Protein AF-A0A7W0Z9R0-F1 (afdb_monomer_lite)

Sequence (95 aa):
MTAQITIKARDLDTDTKRVATIEVAPAWEPEEQRLQLARLVEEHHPGARLRSFADGAATFLDREHLIVASYSTLPPRPRAAKVLETSAQEPLFAR

Secondary structure (DSSP, 8-state):
--EEEEEEEEETTT--EEEEEEEE----SHHHHHHHHHHHHHHHSTTPEEEEEETTEEEEE-SSEEEEEEEEEPP--------------------

Structure (mmCIF, N/CA/C/O backbone):
data_AF-A0A7W0Z9R0-F1
#
_entry.id   AF-A0A7W0Z9R0-F1
#
loop_
_atom_site.group_PDB
_atom_site.id
_atom_site.type_symbol
_atom_site.label_atom_id
_atom_site.label_alt_id
_atom_site.label_comp_id
_atom_site.label_asym_id
_atom_site.label_entity_id
_atom_site.label_seq_id
_atom_site.pdbx_PDB_ins_code
_atom_site.Cartn_x
_atom_site.Cartn_y
_atom_site.Cartn_z
_atom_site.occupancy
_atom_site.B_iso_or_equiv
_atom_site.auth_seq_id
_atom_site.auth_comp_id
_atom_site.auth_asym_id
_atom_site.auth_atom_id
_atom_site.pdbx_PDB_model_num
ATOM 1 N N . MET A 1 1 ? 2.901 2.843 -20.898 1.00 64.56 1 MET A N 1
ATOM 2 C CA . MET A 1 1 ? 2.255 1.889 -19.973 1.00 64.56 1 MET A CA 1
ATOM 3 C C . MET A 1 1 ? 1.993 2.631 -18.681 1.00 64.56 1 MET A C 1
ATOM 5 O O . MET A 1 1 ? 2.864 3.391 -18.277 1.00 64.56 1 MET A O 1
ATOM 9 N N . THR A 1 2 ? 0.811 2.481 -18.094 1.00 82.25 2 THR A N 1
ATOM 10 C CA . THR A 1 2 ? 0.469 3.066 -16.792 1.00 82.25 2 THR A CA 1
ATOM 11 C C . THR A 1 2 ? 0.247 1.936 -15.801 1.00 82.25 2 THR A C 1
ATOM 13 O O . THR A 1 2 ? -0.215 0.854 -16.169 1.00 82.25 2 THR A O 1
ATOM 16 N N . ALA A 1 3 ? 0.627 2.171 -14.556 1.00 90.19 3 ALA A N 1
ATOM 17 C CA . ALA A 1 3 ? 0.315 1.281 -13.457 1.00 90.19 3 ALA A CA 1
ATOM 18 C C . ALA A 1 3 ? -0.693 1.960 -12.535 1.00 90.19 3 ALA A C 1
ATOM 20 O O . ALA A 1 3 ? -0.956 3.159 -12.632 1.00 90.19 3 ALA A O 1
ATOM 21 N N . GLN A 1 4 ? -1.285 1.170 -11.661 1.00 94.81 4 GLN A N 1
ATOM 22 C CA . GLN A 1 4 ? -2.308 1.607 -10.740 1.00 94.81 4 GLN A CA 1
ATOM 23 C C . GLN A 1 4 ? -1.951 1.115 -9.346 1.00 94.81 4 GLN A C 1
ATOM 25 O O . GLN A 1 4 ? -1.622 -0.054 -9.157 1.00 94.81 4 GLN A O 1
ATOM 30 N N . ILE A 1 5 ? -2.033 2.008 -8.369 1.00 95.56 5 ILE A N 1
ATOM 31 C CA . ILE A 1 5 ? -1.936 1.662 -6.958 1.00 95.56 5 ILE A CA 1
ATOM 32 C C . ILE A 1 5 ? -3.326 1.778 -6.350 1.00 95.56 5 ILE A C 1
ATOM 34 O O . ILE A 1 5 ? -3.982 2.811 -6.461 1.00 95.56 5 ILE A O 1
ATOM 38 N N . THR A 1 6 ? -3.779 0.708 -5.704 1.00 96.75 6 THR A N 1
ATOM 39 C CA . THR A 1 6 ? -5.024 0.705 -4.932 1.00 96.75 6 THR A CA 1
ATOM 40 C C . THR A 1 6 ? -4.697 0.674 -3.450 1.00 96.75 6 THR A C 1
ATOM 42 O O . THR A 1 6 ? -4.069 -0.278 -2.990 1.00 96.75 6 THR A O 1
ATOM 45 N N . ILE A 1 7 ? -5.156 1.682 -2.711 1.00 97.12 7 ILE A N 1
ATOM 46 C CA . ILE A 1 7 ? -5.040 1.802 -1.257 1.00 97.12 7 ILE A CA 1
ATOM 47 C C . ILE A 1 7 ? -6.401 1.476 -0.648 1.00 97.12 7 ILE A C 1
ATOM 49 O O . ILE A 1 7 ? -7.396 2.142 -0.928 1.00 97.12 7 ILE A O 1
ATOM 53 N N . LYS A 1 8 ? -6.454 0.438 0.180 1.00 97.69 8 LYS A N 1
ATOM 54 C CA . LYS A 1 8 ? -7.635 0.036 0.945 1.00 97.69 8 LYS A CA 1
ATOM 55 C C . LYS A 1 8 ? -7.352 0.291 2.414 1.00 97.69 8 LYS A C 1
ATOM 57 O O . LYS A 1 8 ? -6.473 -0.356 2.970 1.00 97.69 8 LYS A O 1
ATOM 62 N N . ALA A 1 9 ? -8.096 1.190 3.036 1.00 97.25 9 ALA A N 1
ATOM 63 C CA . ALA A 1 9 ? -8.022 1.446 4.467 1.00 97.25 9 ALA A CA 1
ATOM 64 C C . ALA A 1 9 ? -9.274 0.901 5.152 1.00 97.25 9 ALA A C 1
ATOM 66 O O . ALA A 1 9 ? -10.392 1.121 4.682 1.00 97.25 9 ALA A O 1
ATOM 67 N N . ARG A 1 10 ? -9.086 0.180 6.252 1.00 97.88 10 ARG A N 1
ATOM 68 C CA . ARG A 1 10 ? -10.147 -0.297 7.135 1.00 97.88 10 ARG A CA 1
ATOM 69 C C . ARG A 1 10 ? -9.957 0.354 8.492 1.00 97.88 10 ARG A C 1
ATOM 71 O O . ARG A 1 10 ? -8.921 0.141 9.115 1.00 97.88 10 ARG A O 1
ATOM 78 N N . ASP A 1 11 ? -10.957 1.106 8.915 1.00 96.50 11 ASP A N 1
ATOM 79 C CA . ASP A 1 11 ? -11.065 1.640 10.266 1.00 96.50 11 ASP A CA 1
ATOM 80 C C . ASP A 1 11 ? -11.217 0.481 11.266 1.00 96.50 11 ASP A C 1
ATOM 82 O O . ASP A 1 11 ? -11.999 -0.449 11.045 1.00 96.50 11 ASP A O 1
ATOM 86 N N . LEU A 1 12 ? -10.399 0.489 12.315 1.00 95.69 12 LEU A N 1
ATOM 87 C CA . LEU A 1 12 ? -10.292 -0.603 13.280 1.00 95.69 12 LEU A CA 1
ATOM 88 C C . LEU A 1 12 ? -11.396 -0.585 14.342 1.00 95.69 12 LEU A C 1
ATOM 90 O O . LEU A 1 12 ? -11.616 -1.616 14.974 1.00 95.69 12 LEU A O 1
ATOM 94 N N . ASP A 1 13 ? -12.078 0.545 14.528 1.00 95.88 13 ASP A N 1
ATOM 95 C CA . ASP A 1 13 ? -13.141 0.711 15.524 1.00 95.88 13 ASP A CA 1
ATOM 96 C C . ASP A 1 13 ? -14.523 0.446 14.909 1.00 95.88 13 ASP A C 1
ATOM 98 O O . ASP A 1 13 ? -15.326 -0.330 15.423 1.00 95.88 13 ASP A O 1
ATOM 102 N N . THR A 1 14 ? -14.772 1.034 13.739 1.00 95.75 14 THR A N 1
ATOM 103 C 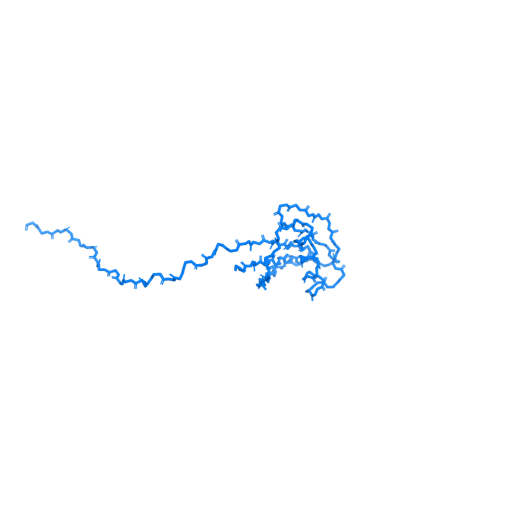CA . THR A 1 14 ? -16.081 1.039 13.065 1.00 95.75 14 THR A CA 1
ATOM 104 C C . THR A 1 14 ? -16.212 0.011 11.945 1.00 95.75 14 THR A C 1
ATOM 106 O O . THR A 1 14 ? -17.285 -0.132 11.362 1.00 95.75 14 THR A O 1
ATOM 109 N N . ASP A 1 15 ? -15.122 -0.673 11.591 1.00 94.44 15 ASP A N 1
ATOM 110 C CA . ASP A 1 15 ? -15.013 -1.546 10.414 1.00 94.44 15 ASP A CA 1
ATOM 111 C C . ASP A 1 15 ? -15.202 -0.841 9.057 1.00 94.44 15 ASP A C 1
ATOM 113 O O . ASP A 1 15 ? -15.241 -1.488 8.005 1.00 94.44 15 ASP A O 1
ATOM 117 N N . THR A 1 16 ? -15.300 0.490 9.042 1.00 96.56 16 THR A N 1
ATOM 118 C CA . THR A 1 16 ? -15.549 1.257 7.818 1.00 96.56 16 THR A CA 1
ATOM 119 C C . THR A 1 16 ? -14.395 1.094 6.831 1.00 96.56 16 THR A C 1
ATOM 121 O O . THR A 1 16 ? -13.226 1.260 7.178 1.00 96.56 16 THR A O 1
ATOM 124 N N . LYS A 1 17 ? -14.711 0.806 5.563 1.00 96.50 17 LYS A N 1
ATOM 125 C CA . LYS A 1 17 ? -13.715 0.601 4.499 1.00 96.50 17 LYS A CA 1
ATOM 126 C C . LYS A 1 17 ? -13.699 1.777 3.534 1.00 96.50 17 LYS A C 1
ATOM 128 O O . LYS A 1 17 ? -14.743 2.199 3.044 1.00 96.50 17 LYS A O 1
ATOM 133 N N . ARG A 1 18 ? -12.503 2.263 3.210 1.00 95.19 18 ARG A N 1
ATOM 134 C CA . ARG A 1 18 ? -12.251 3.270 2.174 1.00 95.19 18 ARG A CA 1
ATOM 135 C C . ARG A 1 18 ? -11.292 2.710 1.139 1.00 95.19 18 ARG A C 1
ATOM 137 O O . ARG A 1 18 ? -10.347 2.001 1.478 1.00 95.19 18 ARG A O 1
ATOM 144 N N . VAL A 1 19 ? -11.548 3.023 -0.126 1.00 95.94 19 VAL A N 1
ATOM 145 C CA . VAL A 1 19 ? -10.714 2.590 -1.246 1.00 95.94 19 VAL A CA 1
ATOM 146 C C . VAL A 1 19 ? -10.367 3.807 -2.085 1.00 95.94 19 VAL A C 1
ATOM 148 O O . VAL A 1 19 ? -11.257 4.548 -2.495 1.00 95.94 19 VAL A O 1
ATOM 151 N N . ALA A 1 20 ? -9.078 3.995 -2.331 1.00 94.62 20 ALA A N 1
ATOM 152 C CA . ALA A 1 20 ? -8.550 4.987 -3.248 1.00 94.62 20 ALA A CA 1
ATOM 153 C C . ALA A 1 20 ? -7.716 4.284 -4.316 1.00 94.62 20 ALA A C 1
ATOM 155 O O . ALA A 1 20 ? -7.023 3.302 -4.042 1.00 94.62 20 ALA A O 1
ATOM 156 N N . THR A 1 21 ? -7.782 4.795 -5.537 1.00 95.06 21 THR A N 1
ATOM 157 C CA . THR A 1 21 ? -7.091 4.208 -6.676 1.00 95.06 21 THR A CA 1
ATOM 158 C C . THR A 1 21 ? -6.394 5.311 -7.452 1.00 95.06 21 THR A C 1
ATOM 160 O O . THR A 1 21 ? -7.021 6.300 -7.821 1.00 95.06 21 THR A O 1
ATOM 163 N N . ILE A 1 22 ? -5.091 5.145 -7.665 1.00 93.88 22 ILE A N 1
ATOM 164 C CA . ILE A 1 22 ? -4.190 6.198 -8.131 1.00 93.88 22 ILE A CA 1
ATOM 165 C C . ILE A 1 22 ? -3.409 5.665 -9.328 1.00 93.88 22 ILE A C 1
ATOM 167 O O . ILE A 1 22 ? -2.807 4.593 -9.255 1.00 93.88 22 ILE A O 1
ATOM 171 N N . GLU A 1 23 ? -3.429 6.397 -10.438 1.00 93.88 23 GLU A N 1
ATOM 172 C CA . GLU A 1 23 ? -2.595 6.084 -11.599 1.00 93.88 23 GLU A CA 1
ATOM 173 C C . GLU A 1 23 ? -1.166 6.577 -11.360 1.00 93.88 23 GLU A C 1
ATOM 175 O O . GLU A 1 23 ? -0.946 7.716 -10.951 1.00 93.88 23 GLU A O 1
ATOM 180 N N . VAL A 1 24 ? -0.188 5.712 -11.623 1.00 90.94 24 VAL A N 1
ATOM 181 C CA . VAL A 1 24 ? 1.233 5.988 -11.407 1.00 90.94 24 VAL A CA 1
ATOM 182 C C . VAL A 1 24 ? 2.082 5.527 -12.584 1.00 90.94 24 VAL A C 1
ATOM 184 O O . VAL A 1 24 ? 1.673 4.715 -13.423 1.00 90.94 24 VAL A O 1
ATOM 187 N N . ALA A 1 25 ? 3.306 6.046 -12.633 1.00 91.12 25 ALA A N 1
ATOM 188 C CA . ALA A 1 25 ? 4.327 5.506 -13.513 1.00 91.12 25 ALA A CA 1
ATOM 189 C C . ALA A 1 25 ? 4.676 4.062 -13.093 1.00 91.12 25 ALA A C 1
ATOM 191 O O . ALA A 1 25 ? 4.788 3.800 -11.890 1.00 91.12 25 ALA A O 1
ATOM 192 N N . PRO A 1 26 ? 4.857 3.141 -14.059 1.00 89.81 26 PRO A N 1
ATOM 193 C CA . PRO A 1 26 ? 5.229 1.761 -13.777 1.00 89.81 26 PRO A CA 1
ATOM 194 C C . PRO A 1 26 ? 6.585 1.683 -13.056 1.00 89.81 26 PRO A C 1
ATOM 196 O O . PRO A 1 26 ? 7.546 2.317 -13.486 1.00 89.81 26 PRO A O 1
ATOM 199 N N . ALA A 1 27 ? 6.640 0.884 -11.995 1.00 88.62 27 ALA A N 1
ATOM 200 C CA . ALA A 1 27 ? 7.828 0.488 -11.252 1.00 88.62 27 ALA A CA 1
ATOM 201 C C . ALA A 1 27 ? 8.062 -1.004 -11.501 1.00 88.62 27 ALA A C 1
ATOM 203 O O . ALA A 1 27 ? 7.171 -1.831 -11.264 1.00 88.62 27 ALA A O 1
ATOM 204 N N . TRP A 1 28 ? 9.236 -1.329 -12.033 1.00 85.56 28 TRP A N 1
ATOM 205 C CA . TRP A 1 28 ? 9.555 -2.682 -12.499 1.00 85.56 28 TRP A CA 1
ATOM 206 C C . TRP A 1 28 ? 10.245 -3.499 -11.415 1.00 85.56 28 TRP A C 1
ATOM 208 O O . TRP A 1 28 ? 10.036 -4.708 -11.340 1.00 85.56 28 TRP A O 1
ATOM 218 N N . GLU A 1 29 ? 10.979 -2.824 -10.532 1.00 91.81 29 GLU A N 1
ATOM 219 C CA . GLU A 1 29 ? 11.675 -3.457 -9.422 1.00 91.81 29 GLU A CA 1
ATOM 220 C C . GLU A 1 29 ? 10.809 -3.473 -8.148 1.00 91.81 29 GLU A C 1
ATOM 222 O O . GLU A 1 29 ? 10.143 -2.479 -7.829 1.00 91.81 29 GLU A O 1
ATOM 227 N N . PRO A 1 30 ? 10.834 -4.561 -7.354 1.00 91.50 30 PRO A N 1
ATOM 228 C CA . PRO A 1 30 ? 10.079 -4.641 -6.102 1.00 91.50 30 PRO A CA 1
ATOM 229 C C . PRO A 1 30 ? 10.416 -3.5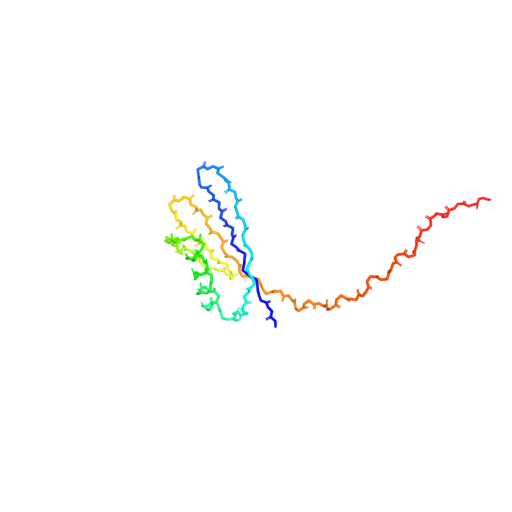26 -5.103 1.00 91.50 30 PRO A C 1
ATOM 231 O O . PRO A 1 30 ? 9.542 -3.057 -4.375 1.00 91.50 30 PRO A O 1
ATOM 234 N N . GLU A 1 31 ? 11.673 -3.077 -5.060 1.00 94.44 31 GLU A N 1
ATOM 235 C CA . GLU A 1 31 ? 12.094 -1.976 -4.189 1.00 94.44 31 GLU A CA 1
ATOM 236 C C . GLU A 1 31 ? 11.453 -0.645 -4.603 1.00 94.44 31 GLU A C 1
ATOM 238 O O . GLU A 1 31 ? 10.932 0.083 -3.755 1.00 94.44 31 GLU A O 1
ATOM 243 N N . GLU A 1 32 ? 11.404 -0.359 -5.905 1.00 93.88 32 GLU A N 1
ATOM 244 C CA . GLU A 1 32 ? 10.738 0.829 -6.443 1.00 93.88 32 GLU A CA 1
ATOM 245 C C . GLU A 1 32 ? 9.236 0.802 -6.149 1.00 93.88 32 GLU A C 1
ATOM 247 O O . GLU A 1 32 ? 8.673 1.804 -5.702 1.00 93.88 32 GLU A O 1
ATOM 252 N N . GLN A 1 33 ? 8.591 -0.355 -6.334 1.00 94.50 33 GLN A N 1
ATOM 253 C CA . GLN A 1 33 ? 7.181 -0.542 -5.991 1.00 94.50 33 GLN A CA 1
ATOM 254 C C . GLN A 1 33 ? 6.944 -0.276 -4.506 1.00 94.50 33 GLN A C 1
ATOM 256 O O . GLN A 1 33 ? 6.051 0.491 -4.147 1.00 94.50 33 GLN A O 1
ATOM 261 N N . ARG A 1 34 ? 7.772 -0.850 -3.627 1.00 96.19 34 ARG A N 1
ATOM 262 C CA . ARG A 1 34 ? 7.685 -0.628 -2.181 1.00 96.19 34 ARG A CA 1
ATOM 263 C C . ARG A 1 34 ? 7.818 0.854 -1.825 1.00 96.19 34 ARG A C 1
ATOM 265 O O . ARG A 1 34 ? 7.044 1.343 -1.002 1.00 96.19 34 ARG A O 1
ATOM 272 N N . LEU A 1 35 ? 8.777 1.563 -2.422 1.00 96.06 35 LEU A N 1
ATOM 273 C CA . LEU A 1 35 ? 8.984 2.995 -2.190 1.00 96.06 35 LEU A CA 1
ATOM 274 C C . LEU A 1 35 ? 7.788 3.827 -2.669 1.00 96.06 35 LEU A C 1
ATOM 276 O O . LEU A 1 35 ? 7.338 4.715 -1.945 1.00 96.06 35 LEU A O 1
ATOM 280 N N . GLN A 1 36 ? 7.234 3.518 -3.844 1.00 95.38 36 GLN A N 1
ATOM 281 C CA . GLN A 1 36 ? 6.036 4.187 -4.355 1.00 95.38 36 GLN A CA 1
ATOM 282 C C . GLN A 1 36 ? 4.813 3.947 -3.459 1.00 95.38 36 G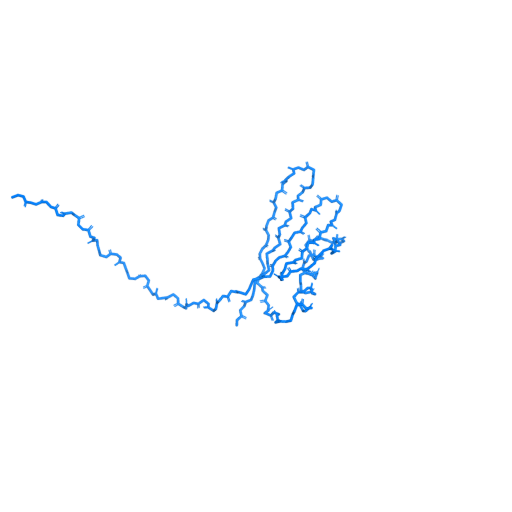LN A C 1
ATOM 284 O O . GLN A 1 36 ? 4.111 4.902 -3.126 1.00 95.38 36 GLN A O 1
ATOM 289 N N . LEU A 1 37 ? 4.580 2.702 -3.022 1.00 96.19 37 LEU A N 1
ATOM 290 C CA . LEU A 1 37 ? 3.489 2.369 -2.099 1.00 96.19 37 LEU A CA 1
ATOM 291 C C . LEU A 1 37 ? 3.643 3.115 -0.769 1.00 96.19 37 LEU A C 1
ATOM 293 O O . LEU A 1 37 ? 2.674 3.691 -0.284 1.00 96.19 37 LEU A O 1
ATOM 297 N N . ALA A 1 38 ? 4.850 3.141 -0.195 1.00 96.81 38 ALA A N 1
ATOM 298 C CA . ALA A 1 38 ? 5.109 3.837 1.063 1.00 96.81 38 ALA A CA 1
ATOM 299 C C . ALA A 1 38 ? 4.880 5.348 0.950 1.00 96.81 38 ALA A C 1
ATOM 301 O O . ALA A 1 38 ? 4.253 5.933 1.828 1.00 96.81 38 ALA A O 1
ATOM 302 N N . ARG A 1 39 ? 5.332 5.970 -0.146 1.00 96.50 39 ARG A N 1
ATOM 303 C CA . ARG A 1 39 ? 5.122 7.400 -0.387 1.00 96.50 39 ARG A CA 1
ATOM 304 C C . ARG A 1 39 ? 3.639 7.753 -0.488 1.00 96.50 39 ARG A C 1
ATOM 306 O O . ARG A 1 39 ? 3.201 8.682 0.177 1.00 96.50 39 ARG A O 1
ATOM 313 N N . LEU A 1 40 ? 2.872 7.014 -1.291 1.00 96.12 40 LEU A N 1
ATOM 314 C CA . LEU A 1 40 ? 1.442 7.293 -1.446 1.00 96.12 40 LEU A CA 1
ATOM 315 C C . LEU A 1 40 ? 0.668 7.037 -0.154 1.00 96.12 40 LEU A C 1
ATOM 317 O O . LEU A 1 40 ? -0.252 7.780 0.172 1.00 96.12 40 LEU A O 1
ATOM 321 N N . VAL A 1 41 ? 1.027 6.001 0.605 1.00 96.69 41 VAL A N 1
ATOM 322 C CA . VAL A 1 41 ? 0.383 5.768 1.898 1.00 96.69 41 VAL A CA 1
ATOM 323 C C . VAL A 1 41 ? 0.700 6.890 2.881 1.00 96.69 41 VAL A C 1
ATOM 325 O O . VAL A 1 41 ? -0.222 7.330 3.549 1.00 96.69 41 VAL A O 1
ATOM 328 N N . GLU A 1 42 ? 1.925 7.417 2.926 1.00 96.00 42 GLU A N 1
ATOM 329 C CA . GLU A 1 42 ? 2.250 8.572 3.779 1.00 96.00 42 GLU A CA 1
ATOM 330 C C . GLU A 1 42 ? 1.445 9.829 3.392 1.00 96.00 42 GLU A C 1
ATOM 332 O O . GLU A 1 42 ? 1.006 10.573 4.264 1.00 96.00 42 GLU A O 1
ATOM 337 N N . GLU A 1 43 ? 1.187 10.045 2.097 1.00 94.69 43 GLU A N 1
ATOM 338 C CA . GLU A 1 43 ? 0.370 11.168 1.607 1.00 94.69 43 GLU A CA 1
ATOM 339 C C . GLU A 1 43 ? -1.117 11.048 2.013 1.00 94.69 43 GLU A C 1
ATOM 341 O O . GLU A 1 43 ? -1.772 12.061 2.257 1.00 94.69 43 GLU A O 1
ATOM 346 N N . HIS A 1 44 ? -1.657 9.826 2.112 1.00 92.06 44 HIS A N 1
ATOM 347 C CA . HIS A 1 44 ? -3.071 9.573 2.436 1.00 92.06 44 HIS A CA 1
ATOM 348 C C . HIS A 1 44 ? -3.339 9.241 3.916 1.00 92.06 44 HIS A C 1
ATOM 350 O O . HIS A 1 44 ? -4.432 9.503 4.419 1.00 92.06 44 HIS A O 1
ATOM 356 N N . HIS A 1 45 ? -2.364 8.647 4.595 1.00 92.62 45 HIS A N 1
ATOM 357 C CA . HIS A 1 45 ? -2.416 8.142 5.965 1.00 92.62 45 HIS A CA 1
ATOM 358 C C . HIS A 1 45 ? -1.090 8.476 6.673 1.00 92.62 45 HIS A C 1
ATOM 360 O O . HIS A 1 45 ? -0.246 7.594 6.869 1.00 92.62 45 HIS A O 1
ATOM 366 N N . PRO A 1 46 ? -0.875 9.755 7.033 1.00 93.50 46 PRO A N 1
ATOM 367 C CA . PRO A 1 46 ? 0.395 10.205 7.588 1.00 93.50 46 PRO A CA 1
ATOM 368 C C . PRO A 1 46 ? 0.726 9.463 8.886 1.00 93.50 46 PRO A C 1
ATOM 370 O O . PRO A 1 46 ? -0.102 9.348 9.793 1.00 93.50 46 PRO A O 1
ATOM 373 N N . GLY A 1 47 ? 1.956 8.956 8.981 1.00 91.94 47 GLY A N 1
ATOM 374 C CA . GLY A 1 47 ? 2.423 8.182 10.131 1.00 91.94 47 GLY A CA 1
ATOM 375 C C . GLY A 1 47 ? 2.044 6.695 10.127 1.00 91.94 47 GLY A C 1
ATOM 376 O O . GLY A 1 47 ? 2.395 5.988 11.082 1.00 91.94 47 GLY A O 1
ATOM 377 N N . ALA A 1 48 ? 1.384 6.193 9.079 1.00 96.50 48 ALA A N 1
ATOM 378 C CA . ALA A 1 48 ? 1.169 4.762 8.894 1.00 96.50 48 ALA A CA 1
ATOM 379 C C . ALA A 1 48 ? 2.501 4.036 8.661 1.00 96.50 48 ALA A C 1
ATOM 381 O O . ALA A 1 48 ? 3.304 4.383 7.796 1.00 96.50 48 ALA A O 1
ATOM 382 N N . ARG A 1 49 ? 2.757 2.981 9.438 1.00 96.69 49 ARG A N 1
ATOM 383 C CA . ARG A 1 49 ? 4.029 2.249 9.383 1.00 96.69 49 ARG A CA 1
ATOM 384 C C . ARG A 1 49 ? 3.904 0.991 8.548 1.00 96.69 49 ARG A C 1
ATOM 386 O O . ARG A 1 49 ? 3.015 0.175 8.787 1.00 96.69 49 ARG A O 1
ATOM 393 N N . LEU A 1 50 ? 4.851 0.797 7.633 1.00 97.50 50 LEU A N 1
ATOM 394 C CA . LEU A 1 50 ? 4.976 -0.432 6.855 1.00 97.50 50 LEU A CA 1
ATOM 395 C C . LEU A 1 50 ? 5.191 -1.636 7.786 1.00 97.50 50 LEU A C 1
ATOM 397 O O . LEU A 1 50 ? 6.067 -1.619 8.653 1.00 97.50 50 LEU A O 1
ATOM 401 N N . ARG A 1 51 ? 4.395 -2.688 7.596 1.00 97.69 51 ARG A N 1
ATOM 402 C CA . ARG A 1 51 ? 4.462 -3.944 8.359 1.00 97.69 51 ARG A CA 1
ATOM 403 C C . ARG A 1 51 ? 4.987 -5.099 7.528 1.00 97.69 51 ARG A C 1
ATOM 405 O O . ARG A 1 51 ? 5.789 -5.886 8.018 1.00 97.69 51 ARG A O 1
ATOM 412 N N . SER A 1 52 ? 4.539 -5.192 6.285 1.00 96.75 52 SER A N 1
ATOM 413 C CA . SER A 1 52 ? 4.966 -6.228 5.354 1.00 96.75 52 SER A CA 1
ATOM 414 C C . SER A 1 52 ? 4.883 -5.716 3.927 1.00 96.75 52 SER A C 1
ATOM 416 O O . SER A 1 52 ? 4.098 -4.820 3.622 1.00 96.75 52 SER A O 1
ATOM 418 N N . PHE A 1 53 ? 5.702 -6.302 3.061 1.00 96.19 53 PHE A N 1
ATOM 419 C CA . PHE A 1 53 ? 5.649 -6.107 1.622 1.00 96.19 53 PHE A CA 1
ATOM 420 C C . PHE A 1 53 ? 5.960 -7.438 0.939 1.00 96.19 53 PHE A C 1
ATOM 422 O O . PHE A 1 53 ? 6.980 -8.052 1.251 1.00 96.19 53 PHE A O 1
ATOM 429 N N . ALA A 1 54 ? 5.074 -7.878 0.054 1.00 92.50 54 ALA A N 1
ATOM 430 C CA . ALA A 1 54 ? 5.226 -9.084 -0.751 1.00 92.50 54 ALA A CA 1
ATOM 431 C C . ALA A 1 54 ? 4.354 -8.969 -2.006 1.00 92.50 54 ALA A C 1
ATOM 433 O O . ALA A 1 54 ? 3.277 -8.378 -1.951 1.00 92.50 54 ALA A O 1
ATOM 434 N N . ASP A 1 55 ? 4.827 -9.521 -3.125 1.00 91.56 55 ASP A N 1
ATOM 435 C CA . ASP A 1 55 ? 4.055 -9.651 -4.371 1.00 91.56 55 ASP A CA 1
ATOM 436 C C . ASP A 1 55 ? 3.409 -8.338 -4.858 1.00 91.56 55 ASP A C 1
ATOM 438 O O . ASP A 1 55 ? 2.263 -8.305 -5.304 1.00 91.56 55 ASP A O 1
ATOM 442 N N . GLY A 1 56 ? 4.132 -7.218 -4.729 1.00 92.06 56 GLY A N 1
ATOM 443 C CA . GLY A 1 56 ? 3.637 -5.898 -5.133 1.00 92.06 56 GLY A CA 1
ATOM 444 C C . GLY A 1 56 ? 2.547 -5.324 -4.219 1.00 92.06 56 GLY A C 1
ATOM 445 O O . GLY A 1 56 ? 1.935 -4.314 -4.559 1.00 92.06 56 GLY A O 1
ATOM 446 N N . ALA A 1 57 ? 2.297 -5.921 -3.053 1.00 95.19 57 ALA A N 1
ATOM 447 C CA . ALA A 1 57 ? 1.382 -5.412 -2.042 1.00 95.19 57 ALA A CA 1
ATOM 448 C C . ALA A 1 57 ? 2.113 -5.118 -0.728 1.00 95.19 57 ALA A C 1
ATOM 450 O O . ALA A 1 57 ? 2.981 -5.868 -0.287 1.00 95.19 57 ALA A O 1
ATOM 451 N N . ALA A 1 58 ? 1.741 -4.018 -0.084 1.00 97.44 58 ALA A N 1
ATOM 452 C CA . ALA A 1 58 ? 2.250 -3.595 1.207 1.00 97.44 58 ALA A C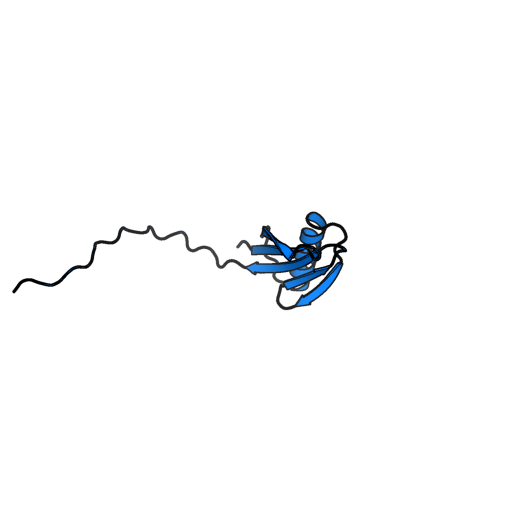A 1
ATOM 453 C C . ALA A 1 58 ? 1.107 -3.417 2.206 1.00 97.44 58 ALA A C 1
ATOM 455 O O . ALA A 1 58 ? 0.079 -2.808 1.902 1.00 97.44 58 ALA A O 1
ATOM 456 N N . THR A 1 59 ? 1.325 -3.905 3.422 1.00 97.88 59 THR A N 1
ATOM 457 C CA . THR A 1 59 ? 0.432 -3.671 4.556 1.00 97.88 59 THR A CA 1
ATOM 458 C C . THR A 1 59 ? 1.043 -2.612 5.455 1.00 97.88 59 THR A C 1
ATOM 460 O O . THR A 1 59 ? 2.202 -2.725 5.863 1.00 97.88 59 THR A O 1
ATOM 463 N N . PHE A 1 60 ? 0.246 -1.616 5.810 1.00 98.06 60 PHE A N 1
ATOM 464 C CA . PHE A 1 60 ? 0.590 -0.546 6.730 1.00 98.06 60 PHE A CA 1
ATOM 465 C C . PHE A 1 60 ? -0.407 -0.515 7.881 1.00 98.06 60 PHE A C 1
ATOM 467 O O . PHE A 1 60 ? -1.542 -0.983 7.771 1.00 98.06 60 PHE A O 1
ATOM 474 N N . LEU A 1 61 ? 0.043 0.025 9.004 1.00 97.56 61 LEU A N 1
ATOM 475 C CA . LEU A 1 61 ? -0.768 0.166 10.199 1.00 97.56 61 LEU A CA 1
ATOM 476 C C . LEU A 1 61 ? -0.522 1.546 10.801 1.00 97.56 61 LEU A C 1
ATOM 478 O O . LEU A 1 61 ? 0.629 1.898 11.081 1.00 97.56 61 LEU A O 1
ATOM 482 N N . ASP A 1 62 ? -1.594 2.298 11.013 1.00 94.62 62 ASP A N 1
ATOM 483 C CA . ASP A 1 62 ? -1.603 3.454 11.907 1.00 94.62 62 ASP A CA 1
ATOM 484 C C . ASP A 1 62 ? -2.432 3.136 13.170 1.00 94.62 62 ASP A C 1
ATOM 486 O O . ASP A 1 62 ? -2.703 1.969 13.461 1.00 94.62 62 ASP A O 1
ATOM 490 N N . ARG A 1 63 ? -2.746 4.144 13.993 1.00 93.12 63 ARG A N 1
ATOM 491 C CA . ARG A 1 63 ? -3.485 3.933 15.252 1.00 93.12 63 ARG A CA 1
ATOM 492 C C . ARG A 1 63 ? -4.942 3.525 15.038 1.00 93.12 63 ARG A C 1
ATOM 494 O O . ARG A 1 63 ? -5.501 2.872 15.911 1.00 93.12 63 ARG A O 1
ATOM 501 N N . GLU A 1 64 ? -5.532 3.920 13.920 1.00 95.38 64 GLU A N 1
ATOM 502 C CA . GLU A 1 64 ? -6.967 3.836 13.654 1.00 95.38 64 GLU A CA 1
ATOM 503 C C . GLU A 1 64 ? -7.273 2.944 12.444 1.00 95.38 64 GLU A C 1
ATOM 505 O O . GLU A 1 64 ? -8.390 2.450 12.322 1.00 95.38 64 GLU A O 1
ATOM 510 N N . HIS A 1 65 ? -6.293 2.673 11.576 1.00 97.12 65 HIS A N 1
ATOM 511 C CA . HIS A 1 65 ? -6.512 1.985 10.310 1.00 97.12 65 HIS A CA 1
ATOM 512 C C . HIS A 1 65 ? -5.520 0.851 10.049 1.00 97.12 65 HIS A C 1
ATOM 514 O O . HIS A 1 65 ? -4.300 0.992 10.185 1.00 97.12 65 HIS A O 1
ATOM 520 N N . LEU A 1 66 ? -6.060 -0.257 9.538 1.00 97.75 66 LEU A N 1
ATOM 521 C CA . LEU A 1 66 ? -5.308 -1.234 8.757 1.00 97.75 66 LEU A CA 1
ATOM 522 C C . LEU A 1 66 ? -5.366 -0.831 7.284 1.00 97.75 66 LEU A C 1
ATOM 524 O O . LEU A 1 66 ? -6.449 -0.750 6.702 1.00 97.75 66 LEU A O 1
ATOM 528 N N . ILE A 1 67 ? -4.206 -0.628 6.668 1.00 98.31 67 ILE A N 1
ATOM 529 C CA . ILE A 1 67 ? -4.098 -0.152 5.290 1.00 98.31 67 ILE A CA 1
ATOM 530 C C . ILE A 1 67 ? -3.394 -1.212 4.449 1.00 98.31 67 ILE A C 1
ATOM 532 O O . ILE A 1 67 ? -2.336 -1.715 4.813 1.00 98.31 67 ILE A O 1
ATOM 536 N N . VAL A 1 68 ? -3.963 -1.538 3.297 1.00 97.88 68 VAL A N 1
ATOM 537 C CA . VAL A 1 68 ? -3.352 -2.408 2.293 1.00 97.88 68 VAL A CA 1
ATOM 538 C C . VAL A 1 68 ? -3.223 -1.613 1.007 1.00 97.88 68 VAL A C 1
ATOM 540 O O . VAL A 1 68 ? -4.229 -1.230 0.412 1.00 97.88 68 VAL A O 1
ATOM 543 N N . ALA A 1 69 ? -1.992 -1.371 0.571 1.00 97.50 69 ALA A N 1
ATOM 544 C CA . ALA A 1 69 ? -1.702 -0.764 -0.719 1.00 97.50 69 ALA A CA 1
ATOM 545 C C . ALA A 1 69 ? -1.190 -1.839 -1.677 1.00 97.50 69 ALA A C 1
ATOM 547 O O . ALA A 1 69 ? -0.327 -2.633 -1.321 1.00 97.50 69 ALA A O 1
ATOM 548 N N . SER A 1 70 ? -1.725 -1.882 -2.890 1.00 96.50 70 SER A N 1
ATOM 549 C CA . SER A 1 70 ? -1.394 -2.910 -3.880 1.00 96.50 70 SER A CA 1
ATOM 550 C C . SER A 1 70 ? -1.086 -2.283 -5.223 1.00 96.50 70 SER A C 1
ATOM 552 O O . SER A 1 70 ? -1.797 -1.383 -5.671 1.00 96.50 70 SER A O 1
ATOM 554 N N . TYR A 1 71 ? -0.016 -2.766 -5.836 1.00 93.31 71 TYR A N 1
ATOM 555 C CA . TYR A 1 71 ? 0.445 -2.376 -7.150 1.00 93.31 71 TYR A CA 1
ATOM 556 C C . TYR A 1 71 ? -0.203 -3.262 -8.211 1.00 93.31 71 TYR A C 1
ATOM 558 O O . TYR A 1 71 ? -0.317 -4.475 -8.051 1.00 93.31 71 TYR A O 1
ATOM 566 N N . SER A 1 72 ? -0.651 -2.676 -9.311 1.00 90.19 72 SER A N 1
ATOM 567 C CA . SER A 1 72 ? -1.221 -3.411 -10.436 1.00 90.19 72 SER A CA 1
ATOM 568 C C . SER A 1 72 ? -0.788 -2.756 -11.735 1.00 90.19 72 SER A C 1
ATOM 570 O O . SER A 1 72 ? -1.091 -1.593 -11.998 1.00 90.19 72 SER A O 1
ATOM 572 N N . THR A 1 73 ? -0.070 -3.496 -12.572 1.00 81.44 73 THR A N 1
ATOM 573 C CA . THR A 1 73 ? 0.203 -3.066 -13.941 1.00 81.44 73 THR A CA 1
ATOM 574 C C . THR A 1 73 ? -1.044 -3.333 -14.772 1.00 81.44 73 THR A C 1
ATOM 576 O O . THR A 1 73 ? -1.492 -4.470 -14.916 1.00 81.44 73 THR A O 1
ATOM 579 N N . LEU A 1 74 ? -1.655 -2.274 -15.303 1.00 61.38 74 LEU A N 1
ATOM 580 C CA . LEU A 1 74 ? -2.739 -2.458 -16.255 1.00 61.38 74 LEU A CA 1
ATOM 581 C C . LEU A 1 74 ? -2.114 -2.959 -17.564 1.00 61.38 74 LEU A C 1
ATOM 583 O O . LEU A 1 74 ? -1.156 -2.339 -18.047 1.00 61.38 74 LEU A O 1
ATOM 587 N N . PRO A 1 75 ? -2.625 -4.047 -18.175 1.00 51.81 75 PRO A N 1
ATOM 588 C CA . PRO A 1 75 ? -2.239 -4.359 -19.541 1.00 51.81 75 PRO A CA 1
ATOM 589 C C . PRO A 1 75 ? -2.535 -3.128 -20.414 1.00 51.81 75 PRO A C 1
ATOM 591 O O . PRO A 1 75 ? -3.496 -2.399 -20.130 1.00 51.81 75 PRO A O 1
ATOM 594 N N . PRO A 1 76 ? -1.726 -2.846 -21.454 1.00 47.94 76 PRO A N 1
ATOM 595 C CA . PRO A 1 76 ? -1.998 -1.732 -22.352 1.00 47.94 76 PRO A CA 1
ATOM 596 C C . PRO A 1 76 ? -3.436 -1.864 -22.849 1.00 47.94 76 PRO A C 1
ATOM 598 O O . PRO A 1 76 ? -3.778 -2.854 -23.492 1.00 47.94 76 PRO A O 1
ATOM 601 N N . ARG A 1 77 ? -4.290 -0.897 -22.481 1.00 48.28 77 ARG A N 1
ATOM 602 C CA . ARG A 1 77 ? -5.714 -0.898 -22.822 1.00 48.28 77 ARG A CA 1
ATOM 603 C C . ARG A 1 77 ? -5.804 -1.095 -24.343 1.00 48.28 77 ARG A C 1
ATOM 605 O O . ARG A 1 77 ? -5.320 -0.212 -25.059 1.00 48.28 77 ARG A O 1
ATOM 612 N N . PRO A 1 78 ? -6.360 -2.206 -24.871 1.00 44.34 78 PRO A N 1
ATOM 613 C CA . PRO A 1 78 ? -6.633 -2.264 -26.296 1.00 44.34 78 PRO A CA 1
ATOM 614 C C . PRO A 1 78 ? -7.566 -1.087 -26.575 1.00 44.34 78 PRO A C 1
ATOM 616 O O . PRO A 1 78 ? -8.611 -0.958 -25.931 1.00 44.34 78 PRO A O 1
ATOM 619 N N . ARG A 1 79 ? -7.145 -0.155 -27.444 1.00 45.19 79 ARG A N 1
ATOM 620 C CA . ARG A 1 79 ? -8.024 0.914 -27.932 1.00 45.19 79 ARG A CA 1
ATOM 621 C C . ARG A 1 79 ? -9.315 0.227 -28.355 1.00 45.19 79 ARG A C 1
ATOM 623 O O . ARG A 1 79 ? -9.259 -0.655 -29.205 1.00 45.19 79 ARG A O 1
ATOM 630 N N . ALA A 1 80 ? -10.417 0.582 -27.699 1.00 46.97 80 ALA A N 1
ATOM 631 C CA . ALA A 1 80 ? -11.712 -0.045 -27.888 1.00 46.97 80 ALA A CA 1
ATOM 632 C C . ALA A 1 80 ? -11.976 -0.267 -29.384 1.00 46.97 80 ALA A C 1
ATOM 634 O O . ALA A 1 80 ? -12.104 0.694 -30.146 1.00 46.97 80 ALA A O 1
ATOM 635 N N . ALA A 1 81 ? -12.031 -1.531 -29.806 1.00 47.38 81 ALA A N 1
ATOM 636 C CA . ALA A 1 81 ? -12.738 -1.860 -31.027 1.00 47.38 81 ALA A CA 1
ATOM 637 C C . ALA A 1 81 ? -14.180 -1.407 -30.787 1.00 47.38 81 ALA A C 1
ATOM 639 O O . ALA A 1 81 ? -14.772 -1.754 -29.762 1.00 47.38 81 ALA A O 1
ATOM 640 N N . LYS A 1 82 ? -14.687 -0.547 -31.675 1.00 43.62 82 LYS A N 1
ATOM 641 C CA . LYS A 1 82 ? -16.082 -0.108 -31.685 1.00 43.62 82 LYS A CA 1
ATOM 642 C C . LYS A 1 82 ? -16.972 -1.314 -31.391 1.00 43.62 82 LYS A C 1
ATOM 644 O O . LYS A 1 82 ? -16.918 -2.298 -32.124 1.00 43.62 82 LYS A O 1
ATOM 649 N N . VAL A 1 83 ? -17.776 -1.219 -30.337 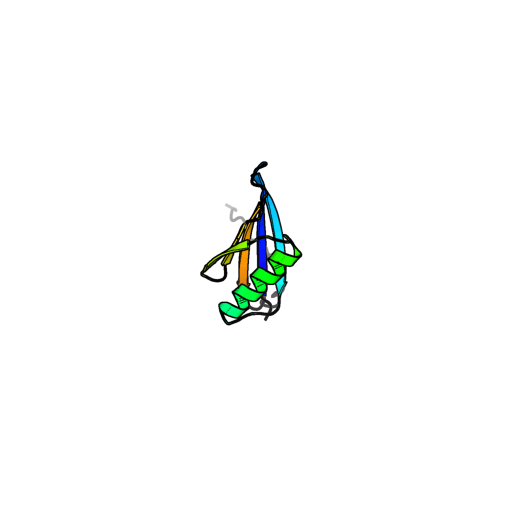1.00 50.56 83 VAL A N 1
ATOM 650 C CA . VAL A 1 83 ? -18.944 -2.080 -30.170 1.00 50.56 83 VAL A CA 1
ATOM 651 C C . VAL A 1 83 ? -19.837 -1.765 -31.367 1.00 50.56 83 VAL A C 1
ATOM 653 O O . VAL A 1 83 ? -20.468 -0.713 -31.405 1.00 50.56 83 VAL A O 1
ATOM 656 N N . LEU A 1 84 ? -19.780 -2.603 -32.402 1.00 49.06 84 LEU A N 1
ATOM 657 C CA . LEU A 1 84 ? -20.801 -2.603 -33.434 1.00 49.06 84 LEU A CA 1
ATOM 658 C C . LEU A 1 84 ? -21.987 -3.350 -32.831 1.00 49.06 84 LEU A C 1
ATOM 660 O O . LEU A 1 84 ? -21.845 -4.487 -32.381 1.00 49.06 84 LEU A O 1
ATOM 664 N N . GLU A 1 85 ? -23.102 -2.638 -32.750 1.00 43.22 85 GLU A N 1
ATOM 665 C CA . GLU A 1 85 ? -24.379 -3.083 -32.216 1.00 43.22 85 GLU A CA 1
ATOM 666 C C . GLU A 1 85 ? -24.753 -4.508 -32.637 1.00 43.22 85 GLU A C 1
ATOM 668 O O . GLU A 1 85 ? -24.740 -4.884 -33.810 1.00 43.22 85 GLU A O 1
ATOM 673 N N . THR A 1 86 ? -25.130 -5.269 -31.615 1.00 44.06 86 THR A N 1
ATOM 674 C CA . THR A 1 86 ? -25.865 -6.526 -31.637 1.00 44.06 86 THR A CA 1
ATOM 675 C C . THR A 1 86 ? -26.983 -6.508 -32.682 1.00 44.06 86 THR A C 1
ATOM 677 O O . THR A 1 86 ? -28.030 -5.901 -32.470 1.00 44.06 86 THR A O 1
ATOM 680 N N . SER A 1 87 ? -26.800 -7.231 -33.787 1.00 47.78 87 SER A N 1
ATOM 681 C CA . SER A 1 87 ? -27.936 -7.699 -34.583 1.00 47.78 87 SER A CA 1
ATOM 682 C C . SER A 1 87 ? -28.479 -8.959 -33.915 1.00 47.78 87 SER A C 1
ATOM 684 O O . SER A 1 87 ? -27.758 -9.934 -33.716 1.00 47.78 87 SER A O 1
ATOM 686 N N . ALA A 1 88 ? -29.730 -8.856 -33.479 1.00 52.16 88 ALA A N 1
ATOM 687 C CA . ALA A 1 88 ? -30.449 -9.797 -32.639 1.00 52.16 88 ALA A CA 1
ATOM 688 C C . ALA A 1 88 ? -30.506 -11.228 -33.200 1.00 52.16 88 A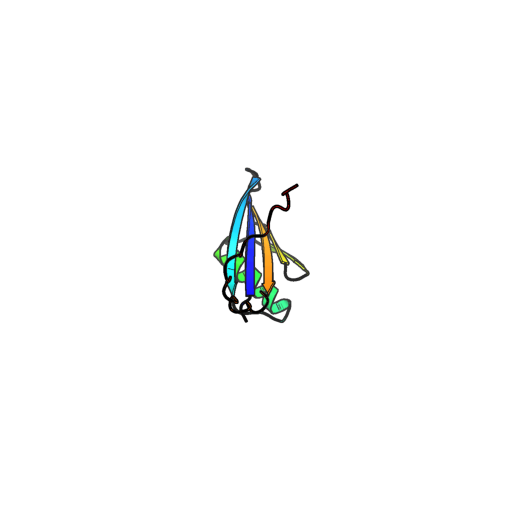LA A C 1
ATOM 690 O O . ALA A 1 88 ? -30.728 -11.431 -34.393 1.00 52.16 88 ALA A O 1
ATOM 691 N N . GLN A 1 89 ? -30.396 -12.209 -32.302 1.00 47.22 89 GLN A N 1
ATOM 692 C CA . GLN A 1 89 ? -30.735 -13.606 -32.563 1.00 47.22 89 GLN A CA 1
ATOM 693 C C . GLN A 1 89 ? -32.112 -13.940 -31.952 1.00 47.22 89 GLN A C 1
ATOM 695 O O . GLN A 1 89 ? -32.250 -13.957 -30.733 1.00 47.22 89 GLN A O 1
ATOM 700 N N . GLU A 1 90 ? -33.067 -14.206 -32.858 1.00 52.47 90 GLU A N 1
ATOM 701 C CA . GLU A 1 90 ? -34.168 -15.202 -32.838 1.00 52.47 90 GLU A CA 1
ATOM 702 C C . GLU A 1 90 ? -35.316 -15.103 -31.791 1.00 52.47 90 GLU A C 1
ATOM 704 O O . GLU A 1 90 ? -35.158 -14.546 -30.708 1.00 52.47 90 GLU A O 1
ATOM 709 N N . PRO A 1 91 ? -36.525 -15.614 -32.129 1.00 54.84 91 PRO A N 1
ATOM 710 C CA . PRO A 1 91 ? -36.764 -17.052 -32.015 1.00 54.84 91 PRO A CA 1
ATOM 711 C C . PRO A 1 91 ? -37.364 -17.719 -33.263 1.00 54.84 91 PRO A C 1
ATOM 713 O O . PRO A 1 91 ? -38.361 -17.293 -33.844 1.00 54.84 91 PRO A O 1
ATOM 716 N N . LEU A 1 92 ? -36.752 -18.857 -33.573 1.00 58.12 92 LEU A N 1
ATOM 717 C CA . LEU A 1 92 ? -37.292 -20.041 -34.224 1.00 58.12 92 LEU A CA 1
ATOM 718 C C . LEU A 1 92 ? -38.672 -20.409 -33.637 1.00 58.12 92 LEU A C 1
ATOM 720 O O . LEU A 1 92 ? -38.696 -20.877 -32.514 1.00 58.12 92 LEU A O 1
ATOM 724 N N . PHE A 1 93 ? -39.787 -20.206 -34.350 1.00 56.88 93 PHE A N 1
ATOM 725 C CA . PHE A 1 93 ? -41.013 -21.033 -34.301 1.00 56.88 93 PHE A CA 1
ATOM 726 C C . PHE A 1 93 ? -42.009 -20.542 -35.367 1.00 56.88 93 PHE A C 1
ATOM 728 O O . PHE A 1 93 ? -42.734 -19.573 -35.160 1.00 56.88 93 PHE A O 1
ATOM 735 N N . ALA A 1 94 ? -42.107 -21.261 -36.483 1.00 47.28 94 ALA A N 1
ATOM 736 C CA . ALA A 1 94 ? -43.327 -21.315 -37.280 1.00 47.28 94 ALA A CA 1
ATOM 737 C C . ALA A 1 94 ? -43.521 -22.773 -37.711 1.00 47.28 94 ALA A C 1
ATOM 739 O O . ALA A 1 94 ? -42.636 -23.368 -38.325 1.00 47.28 94 ALA A O 1
ATOM 740 N N . ARG A 1 95 ? -44.638 -23.346 -37.262 1.00 44.84 95 ARG A N 1
ATOM 741 C CA . ARG A 1 95 ? -45.201 -24.600 -37.764 1.00 44.84 95 ARG A CA 1
ATOM 742 C C . ARG A 1 95 ? -45.789 -24.388 -39.150 1.00 44.84 95 ARG A C 1
ATOM 744 O O . ARG A 1 95 ? -46.284 -23.263 -39.385 1.00 44.84 95 ARG A O 1
#

pLDDT: mean 83.78, std 19.51, range [43.22, 98.31]

Radius of gyration: 20.68 Å; chains: 1; bounding box: 57×36×53 Å

Foldseek 3Di:
DKKKKKKWKAFPPPRDIDIDMDIDDDDDDQVSLVVVQVVVCCVVPNPWAWDDGDDSKTWTDDPTITMIMGMGDDDPPPPDDDPPDDPDDDDDDDD